Protein AF-A0A8X6M3S6-F1 (afdb_monomer_lite)

pLDDT: mean 71.24, std 12.77, range [39.16, 89.94]

Sequence (155 aa):
MSGPSLSTIFRAAITSISRGKHKNRKPTLIHDSEILQKLLSQRDQLLKSHNLNDNTDARIELNELNAEIKWEYRTIKSNNWQDLCRSWDYKTPNTRLWKLAKNLDKIQPQQEHTNSIVDANGSPTVNDQETAKALGHYYAEESKLVFNREDKKIG

Radius of gyration: 26.97 Å; chains: 1; bounding box: 47×50×92 Å

Organism: Trichonephila clavata (NCBI:txid2740835)

Foldseek 3Di:
DDDDDPVRVVVVVLVPPDAQPDPPDDQDDLVPDPVLVVLVVVLVVLVVPDLPPPDPVSVVVNVVSVVVNQVSLVVSLVVSVVSLVSRDDPPDDPVVVVVSVVVSVVSGSPPPDDPQLAAPSRHRDPDPVRSVVSVVVCCVPVVPPPPPDDDPPPD

Structure (mmCIF, N/CA/C/O backbone):
data_AF-A0A8X6M3S6-F1
#
_entry.id   AF-A0A8X6M3S6-F1
#
loop_
_atom_site.group_PDB
_atom_site.id
_atom_site.type_symbol
_atom_site.label_atom_id
_atom_site.label_alt_id
_atom_site.label_comp_id
_atom_site.label_asym_id
_atom_site.label_entity_id
_atom_site.label_seq_id
_atom_site.pdbx_PDB_ins_code
_atom_site.Cartn_x
_atom_site.Cartn_y
_atom_site.Cartn_z
_atom_site.occupancy
_atom_site.B_iso_or_equiv
_atom_site.auth_seq_id
_atom_site.auth_comp_id
_atom_site.auth_asym_id
_atom_site.auth_atom_id
_atom_site.pdbx_PDB_model_num
ATOM 1 N N . MET A 1 1 ? -23.539 -8.069 57.001 1.00 48.31 1 MET A N 1
ATOM 2 C CA . MET A 1 1 ? -22.966 -7.190 55.959 1.00 48.31 1 MET A CA 1
ATOM 3 C C . MET A 1 1 ? -23.088 -7.924 54.633 1.00 48.31 1 MET A C 1
ATOM 5 O O . MET A 1 1 ? -22.402 -8.922 54.459 1.00 48.31 1 MET A O 1
ATOM 9 N N . SER A 1 2 ? -24.014 -7.532 53.752 1.00 59.94 2 SER A N 1
ATOM 10 C CA . SER A 1 2 ? -24.102 -8.145 52.417 1.00 59.94 2 SER A CA 1
ATOM 11 C C . SER A 1 2 ? -22.940 -7.649 51.567 1.00 59.94 2 SER A C 1
ATOM 13 O O . SER A 1 2 ? -22.748 -6.441 51.438 1.00 59.94 2 SER A O 1
ATOM 15 N N . GLY A 1 3 ? -22.148 -8.580 51.035 1.00 67.50 3 GLY A N 1
ATOM 16 C CA . GLY A 1 3 ? -21.039 -8.268 50.138 1.00 67.50 3 GLY A CA 1
ATOM 17 C C . GLY A 1 3 ? -21.502 -7.556 48.858 1.00 67.50 3 GLY A C 1
ATOM 18 O O . GLY A 1 3 ? -22.696 -7.555 48.539 1.00 67.50 3 GLY A O 1
ATOM 19 N N . PRO A 1 4 ? -20.574 -6.928 48.116 1.00 73.12 4 PRO A N 1
ATOM 20 C CA . PRO A 1 4 ? -20.904 -6.236 46.878 1.00 73.12 4 PRO A CA 1
ATOM 21 C C . PRO A 1 4 ? -21.554 -7.197 45.876 1.00 73.12 4 PRO A C 1
ATOM 23 O O . PRO A 1 4 ? -21.105 -8.328 45.696 1.00 73.12 4 PRO A O 1
ATOM 26 N N . SER A 1 5 ? -22.620 -6.736 45.214 1.00 82.06 5 SER A N 1
ATOM 27 C CA . SER A 1 5 ? -23.326 -7.540 44.213 1.00 82.06 5 SER A CA 1
ATOM 28 C C . SER A 1 5 ? -22.398 -7.906 43.052 1.00 82.06 5 SER A C 1
ATOM 30 O O . SER A 1 5 ? -21.501 -7.138 42.690 1.00 82.06 5 SER A O 1
ATOM 32 N N . LEU A 1 6 ? -22.670 -9.036 42.398 1.00 76.88 6 LEU A N 1
ATOM 33 C CA . LEU A 1 6 ? -21.913 -9.495 41.230 1.00 76.88 6 LEU A CA 1
ATOM 34 C C . LEU A 1 6 ? -21.864 -8.427 40.119 1.00 76.88 6 LEU A C 1
ATOM 36 O O . LEU A 1 6 ? -20.836 -8.252 39.471 1.00 76.88 6 LEU A O 1
ATOM 40 N N . SER A 1 7 ? -22.934 -7.633 39.970 1.00 82.12 7 SER A N 1
ATOM 41 C CA . SER A 1 7 ? -22.989 -6.507 39.025 1.00 82.12 7 SER A CA 1
ATOM 42 C C . SER A 1 7 ? -22.009 -5.380 39.376 1.00 82.12 7 SER A C 1
ATOM 44 O O . SER A 1 7 ? -21.426 -4.760 38.487 1.00 82.12 7 SER A O 1
ATOM 46 N N . THR A 1 8 ? -21.797 -5.135 40.671 1.00 86.19 8 THR A N 1
ATOM 47 C CA . THR A 1 8 ? -20.894 -4.106 41.193 1.00 86.19 8 THR A CA 1
ATOM 48 C C . THR A 1 8 ? -19.446 -4.501 40.934 1.00 86.19 8 THR A C 1
ATOM 50 O O . THR A 1 8 ? -18.666 -3.683 40.452 1.00 86.19 8 THR A O 1
ATOM 53 N N . ILE A 1 9 ? -19.116 -5.774 41.175 1.00 83.69 9 ILE A N 1
ATOM 54 C CA . ILE A 1 9 ? -17.796 -6.353 40.895 1.00 83.69 9 ILE A CA 1
ATOM 55 C C . ILE A 1 9 ? -17.499 -6.280 39.393 1.00 83.69 9 ILE A C 1
ATOM 57 O O . ILE A 1 9 ? -16.444 -5.792 38.994 1.00 83.69 9 ILE A O 1
ATOM 61 N N . PHE A 1 10 ? -18.461 -6.675 38.553 1.00 79.81 10 PHE A N 1
ATOM 62 C CA . PHE A 1 10 ? -18.313 -6.623 37.097 1.00 79.81 10 PHE A CA 1
ATOM 63 C C . PHE A 1 10 ? -18.069 -5.197 36.595 1.00 79.81 10 PHE A C 1
ATOM 65 O O . PHE A 1 10 ? -17.197 -4.955 35.761 1.00 79.81 10 PHE A O 1
ATOM 72 N N . ARG A 1 11 ? -18.822 -4.227 37.124 1.00 80.12 11 ARG A N 1
ATOM 73 C CA . ARG A 1 11 ? -18.711 -2.818 36.737 1.00 80.12 11 ARG A CA 1
ATOM 74 C C . ARG A 1 11 ? -17.379 -2.213 37.195 1.00 80.12 11 ARG A C 1
ATOM 76 O O . ARG A 1 11 ? -16.769 -1.490 36.413 1.00 80.12 11 ARG A O 1
ATOM 83 N N . ALA A 1 12 ? -16.908 -2.562 38.394 1.00 80.19 12 ALA A N 1
ATOM 84 C CA . ALA A 1 12 ? -15.605 -2.151 38.914 1.00 80.19 12 ALA A CA 1
ATOM 85 C C . ALA A 1 12 ? -14.445 -2.706 38.066 1.00 80.19 12 ALA A C 1
ATOM 87 O O . ALA A 1 12 ? -13.561 -1.947 37.665 1.00 80.19 12 ALA A O 1
ATOM 88 N N . ALA A 1 13 ? -14.504 -3.992 37.704 1.00 77.56 13 ALA A N 1
ATOM 89 C CA . ALA A 1 13 ? -13.520 -4.635 36.832 1.00 77.56 13 ALA A CA 1
ATOM 90 C C . ALA A 1 13 ? -13.469 -3.983 35.435 1.00 77.56 13 ALA A C 1
ATOM 92 O O . ALA A 1 13 ? -12.402 -3.674 34.911 1.00 77.56 13 ALA A O 1
ATOM 93 N N . ILE A 1 14 ? -14.633 -3.681 34.857 1.00 71.94 14 ILE A N 1
ATOM 94 C CA . ILE A 1 14 ? -14.784 -2.959 33.581 1.00 71.94 14 ILE A CA 1
ATOM 95 C C . ILE A 1 14 ? -14.167 -1.554 33.637 1.00 71.94 14 ILE A C 1
ATOM 97 O O . ILE A 1 14 ? -13.619 -1.085 32.637 1.00 71.94 14 ILE A O 1
ATOM 101 N N . THR A 1 15 ? -14.264 -0.868 34.780 1.00 74.19 15 THR A N 1
ATOM 102 C CA . THR A 1 15 ? -13.679 0.468 34.973 1.00 74.19 15 THR A CA 1
ATOM 103 C C . THR A 1 15 ? -12.182 0.455 35.262 1.00 74.19 15 THR A C 1
ATOM 105 O O . THR A 1 15 ? -11.527 1.448 34.955 1.00 74.19 15 THR A O 1
ATOM 108 N N . SER A 1 16 ? -11.636 -0.634 35.814 1.00 76.06 16 SER A N 1
ATOM 109 C CA . SER A 1 16 ? -10.195 -0.776 36.062 1.00 76.06 16 SER A CA 1
ATOM 110 C C . SER A 1 16 ? -9.387 -1.116 34.809 1.00 76.06 16 SER A C 1
ATOM 112 O O . SER A 1 16 ? -8.169 -0.958 34.814 1.00 76.06 16 SER A O 1
ATOM 114 N N . ILE A 1 17 ? -10.039 -1.563 33.729 1.00 70.12 17 ILE A N 1
ATOM 115 C CA . ILE A 1 17 ? -9.377 -1.770 32.436 1.00 70.12 17 ILE A CA 1
ATOM 116 C C . ILE A 1 17 ? -8.943 -0.403 31.896 1.00 70.12 17 ILE A C 1
ATOM 118 O O . ILE A 1 17 ? -9.771 0.490 31.678 1.00 70.12 17 ILE A O 1
ATOM 122 N N . SER A 1 18 ? -7.634 -0.234 31.692 1.00 60.56 18 SER A N 1
ATOM 123 C CA . SER A 1 18 ? -7.072 0.983 31.115 1.00 60.56 18 SER A CA 1
ATOM 124 C C . SER A 1 18 ? -7.689 1.230 29.738 1.00 60.56 18 SER A C 1
ATOM 126 O O . SER A 1 18 ? -7.794 0.344 28.892 1.00 60.56 18 SER A O 1
ATOM 128 N N . ARG A 1 19 ? -8.171 2.454 29.520 1.00 60.19 19 ARG A N 1
ATOM 129 C CA . ARG A 1 19 ? -8.828 2.811 28.262 1.00 60.19 19 ARG A CA 1
ATOM 130 C C . ARG A 1 19 ? -7.782 2.893 27.158 1.00 60.19 19 ARG A C 1
ATOM 132 O O . ARG A 1 19 ? -6.785 3.602 27.315 1.00 60.19 19 ARG A O 1
ATOM 139 N N . GLY A 1 20 ? -8.061 2.260 26.020 1.00 57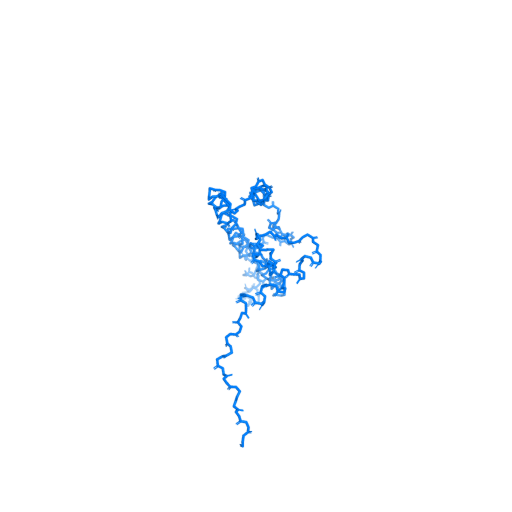.34 20 GLY A N 1
ATOM 140 C CA . GLY A 1 20 ? -7.318 2.511 24.792 1.00 57.34 20 GLY A CA 1
ATOM 141 C C . GLY A 1 20 ? -7.362 4.007 24.476 1.00 57.34 20 GLY A C 1
ATOM 142 O O . GLY A 1 20 ? -8.433 4.604 24.319 1.00 57.34 20 GLY A O 1
ATOM 143 N N . LYS A 1 21 ? -6.197 4.657 24.421 1.00 56.50 21 LYS A N 1
ATOM 144 C CA . LYS A 1 21 ? -6.098 6.013 23.877 1.00 56.50 21 LYS A CA 1
ATOM 145 C C . LYS A 1 21 ? -6.433 5.877 22.400 1.00 56.50 21 LYS A C 1
ATOM 147 O O . LYS A 1 21 ? -5.633 5.275 21.714 1.00 56.50 21 LYS A O 1
ATOM 152 N N . HIS A 1 22 ? -7.604 6.333 21.948 1.00 51.97 22 HIS A N 1
ATOM 153 C CA . HIS A 1 22 ? -7.872 6.865 20.599 1.00 51.97 22 HIS A CA 1
ATOM 154 C C . HIS A 1 22 ? -9.362 6.775 20.232 1.00 51.97 22 HIS A C 1
ATOM 156 O O . HIS A 1 22 ? -9.796 5.893 19.497 1.00 51.97 22 HIS A O 1
ATOM 162 N N . LYS A 1 23 ? -10.165 7.771 20.627 1.00 50.88 23 LYS A N 1
ATOM 163 C CA . LYS A 1 23 ? -11.481 7.944 19.983 1.00 50.88 23 LYS A CA 1
ATOM 164 C C . LYS A 1 23 ? -11.348 8.344 18.498 1.00 50.88 23 LYS A C 1
ATOM 166 O O . LYS A 1 23 ? -12.213 7.973 17.705 1.00 50.88 23 LYS A O 1
ATOM 171 N N . ASN A 1 24 ? -10.225 8.967 18.107 1.00 52.12 24 ASN A N 1
ATOM 172 C CA . ASN A 1 24 ? -10.061 9.649 16.815 1.00 52.12 24 ASN A CA 1
ATOM 173 C C . ASN A 1 24 ? -8.752 9.335 16.047 1.00 52.12 24 ASN A C 1
ATOM 175 O O . ASN A 1 24 ? -8.328 10.172 15.254 1.00 52.12 24 ASN A O 1
ATOM 179 N N . ARG A 1 25 ? -8.066 8.191 16.250 1.00 51.47 25 ARG A N 1
ATOM 180 C CA . ARG A 1 25 ? -6.882 7.903 15.403 1.00 51.47 25 ARG A CA 1
ATOM 181 C C . ARG A 1 25 ? -7.338 7.620 13.979 1.00 51.47 25 ARG A C 1
ATOM 183 O O . ARG A 1 25 ? -8.111 6.688 13.753 1.00 51.47 25 ARG A O 1
ATOM 190 N N . LYS A 1 26 ? -6.833 8.407 13.037 1.00 56.44 26 LYS A N 1
ATOM 191 C CA . LYS A 1 26 ? -6.792 8.017 11.633 1.00 56.44 26 LYS A CA 1
ATOM 192 C C . LYS A 1 26 ? -5.570 7.104 11.476 1.00 56.44 26 LYS A C 1
ATOM 194 O O . LYS A 1 26 ? -4.507 7.484 11.967 1.00 56.44 26 LYS A O 1
ATOM 199 N N . PRO A 1 27 ? -5.710 5.900 10.899 1.00 55.66 27 PRO A N 1
ATOM 200 C CA . PRO A 1 27 ? -4.553 5.109 10.499 1.00 55.66 27 PRO A CA 1
ATOM 201 C C . PRO A 1 27 ? -3.645 5.984 9.638 1.00 55.66 27 PRO A C 1
ATOM 203 O O . PRO A 1 27 ? -4.163 6.732 8.806 1.00 55.66 27 PRO A O 1
ATOM 206 N N . THR A 1 28 ? -2.332 5.912 9.844 1.00 53.72 28 THR A N 1
ATOM 207 C CA . THR A 1 28 ? -1.376 6.558 8.944 1.00 53.72 28 THR A CA 1
ATOM 208 C C . THR A 1 28 ? -1.635 6.007 7.546 1.00 53.72 28 THR A C 1
ATOM 210 O O . THR A 1 28 ? -1.607 4.785 7.352 1.00 53.72 28 THR A O 1
ATOM 213 N N . LEU A 1 29 ? -1.986 6.875 6.596 1.00 58.03 29 LEU A N 1
ATOM 214 C CA . LEU A 1 29 ? -2.148 6.444 5.216 1.00 58.03 29 LEU A CA 1
ATOM 215 C C . LEU A 1 29 ? -0.753 6.084 4.708 1.00 58.03 29 LEU A C 1
ATOM 217 O O . LEU A 1 29 ? 0.221 6.771 4.990 1.00 58.03 29 LEU A O 1
ATOM 221 N N . ILE A 1 30 ? -0.647 4.968 3.993 1.00 57.66 30 ILE A N 1
ATOM 222 C CA . ILE A 1 30 ? 0.633 4.417 3.515 1.00 57.66 30 ILE A CA 1
ATOM 223 C C . ILE A 1 30 ? 1.408 5.454 2.695 1.00 57.66 30 ILE A C 1
ATOM 225 O O . ILE A 1 30 ? 2.632 5.514 2.734 1.00 57.66 30 ILE A O 1
ATOM 229 N N . HIS A 1 31 ? 0.656 6.291 1.979 1.00 58.53 31 HIS A N 1
ATOM 230 C CA . HIS A 1 31 ? 1.157 7.365 1.138 1.00 58.53 31 HIS A CA 1
ATOM 231 C C . HIS A 1 31 ? 1.779 8.524 1.921 1.00 58.53 31 HIS A C 1
ATOM 233 O O . HIS A 1 31 ? 2.387 9.371 1.286 1.00 58.53 31 HIS A O 1
ATOM 239 N N . ASP A 1 32 ? 1.678 8.556 3.251 1.00 66.50 32 ASP A N 1
ATOM 240 C CA . ASP A 1 32 ? 2.262 9.612 4.084 1.00 66.50 32 ASP A CA 1
ATOM 241 C C . ASP A 1 32 ? 3.679 9.251 4.580 1.00 66.50 32 ASP A C 1
ATOM 243 O O . ASP A 1 32 ? 4.324 10.069 5.234 1.00 66.50 32 ASP A O 1
ATOM 247 N N . SER A 1 33 ? 4.180 8.032 4.308 1.00 78.94 33 SER A N 1
ATOM 248 C CA . SER A 1 33 ? 5.556 7.652 4.670 1.00 78.94 33 SER A CA 1
ATOM 249 C C . SER A 1 33 ? 6.561 8.347 3.751 1.00 78.94 33 SER A C 1
ATOM 251 O O . SER A 1 33 ? 6.639 8.048 2.559 1.00 78.94 33 SER A O 1
ATOM 253 N N . GLU A 1 34 ? 7.360 9.248 4.323 1.00 85.12 34 GLU A N 1
ATOM 254 C CA . GLU A 1 34 ? 8.410 9.994 3.619 1.00 85.12 34 GLU A CA 1
ATOM 255 C C . GLU A 1 34 ? 9.453 9.060 2.984 1.00 85.12 34 GLU A C 1
ATOM 257 O O . GLU A 1 34 ? 9.851 9.253 1.835 1.00 85.12 34 GLU A O 1
ATOM 262 N N . ILE A 1 35 ? 9.833 7.993 3.697 1.00 87.12 35 ILE A N 1
ATOM 263 C CA . ILE A 1 35 ? 10.777 6.977 3.209 1.00 87.12 35 ILE A CA 1
ATOM 264 C C . ILE A 1 35 ? 10.207 6.296 1.963 1.00 87.12 35 ILE A C 1
ATOM 266 O O . ILE A 1 35 ? 10.870 6.217 0.930 1.00 87.12 35 ILE A O 1
ATOM 270 N N . LEU A 1 36 ? 8.948 5.860 2.032 1.00 85.50 36 LEU A N 1
ATOM 271 C CA . LEU A 1 36 ? 8.304 5.175 0.920 1.00 85.50 36 LEU A CA 1
ATOM 272 C C . LEU A 1 36 ? 8.120 6.095 -0.294 1.00 85.50 36 LEU A C 1
ATOM 274 O O . LEU A 1 36 ? 8.351 5.668 -1.423 1.00 85.50 36 LEU A O 1
ATOM 278 N N . GLN A 1 37 ? 7.730 7.355 -0.080 1.00 85.19 37 GLN A N 1
ATOM 279 C CA . GLN A 1 37 ? 7.611 8.338 -1.160 1.00 85.19 37 GLN A CA 1
ATOM 280 C C . GLN A 1 37 ? 8.950 8.586 -1.859 1.00 85.19 37 GLN A C 1
ATOM 282 O O . GLN A 1 37 ? 8.994 8.687 -3.088 1.00 85.19 37 GLN A O 1
ATOM 287 N N . LYS A 1 38 ? 10.043 8.653 -1.092 1.00 89.94 38 LYS A N 1
ATOM 288 C CA . LYS A 1 38 ? 11.390 8.806 -1.640 1.00 89.94 38 LYS A CA 1
ATOM 289 C C . LYS A 1 38 ? 11.770 7.613 -2.517 1.00 89.94 38 LYS A C 1
ATOM 291 O O . LYS A 1 38 ? 12.173 7.826 -3.657 1.00 89.94 38 LYS A O 1
ATOM 296 N N . LEU A 1 39 ? 11.565 6.387 -2.032 1.00 88.94 39 LEU A N 1
ATOM 297 C CA . LEU A 1 39 ? 11.854 5.163 -2.790 1.00 88.94 39 LEU A CA 1
ATOM 298 C C . LEU A 1 39 ? 11.026 5.073 -4.081 1.00 88.94 39 LEU A C 1
ATOM 300 O O . LEU A 1 39 ? 11.556 4.754 -5.144 1.00 88.94 39 LEU A O 1
ATOM 304 N N . LEU A 1 40 ? 9.735 5.414 -4.015 1.00 86.69 40 LEU A N 1
ATOM 305 C CA . LEU A 1 40 ? 8.865 5.463 -5.195 1.00 86.69 40 LEU A CA 1
ATOM 306 C C . LEU A 1 40 ? 9.348 6.507 -6.211 1.00 86.69 40 LEU A C 1
ATOM 308 O O . LEU A 1 40 ? 9.394 6.223 -7.405 1.00 86.69 40 LEU A O 1
ATOM 312 N N . SER A 1 41 ? 9.768 7.683 -5.740 1.00 87.12 41 SER A N 1
ATOM 313 C CA . SER A 1 41 ? 10.300 8.742 -6.605 1.00 87.12 41 SER A CA 1
ATOM 314 C C . SER A 1 41 ? 11.608 8.328 -7.281 1.00 87.12 41 SER A C 1
ATOM 316 O O . SER A 1 41 ? 11.793 8.605 -8.463 1.00 87.12 41 SER A O 1
ATOM 318 N N . GLN A 1 42 ? 12.499 7.642 -6.557 1.00 87.88 42 GLN A N 1
ATOM 319 C CA . GLN A 1 42 ? 13.752 7.111 -7.105 1.00 87.88 42 GLN A CA 1
ATOM 320 C C . GLN A 1 42 ? 13.487 6.063 -8.186 1.00 87.88 42 GLN A C 1
ATOM 322 O O . GLN A 1 42 ? 14.042 6.155 -9.278 1.00 87.88 42 GLN A O 1
ATOM 327 N N . ARG A 1 43 ? 12.574 5.120 -7.925 1.00 86.44 43 ARG A N 1
ATOM 328 C CA . ARG A 1 43 ? 12.147 4.126 -8.916 1.00 86.44 43 ARG A CA 1
ATOM 329 C C . ARG A 1 43 ? 11.594 4.799 -10.174 1.00 86.44 43 ARG A C 1
ATOM 331 O O . ARG A 1 43 ? 11.995 4.454 -11.279 1.00 86.44 43 ARG A O 1
ATOM 338 N N . ASP A 1 44 ? 10.702 5.775 -10.020 1.00 83.56 44 ASP A N 1
ATOM 339 C CA . ASP A 1 44 ? 10.082 6.465 -11.154 1.00 83.56 44 ASP A CA 1
ATOM 340 C C . ASP A 1 44 ? 11.094 7.304 -11.958 1.00 83.56 44 ASP A C 1
ATOM 342 O O . ASP A 1 44 ? 10.948 7.448 -13.172 1.00 83.56 44 ASP A O 1
ATOM 346 N N . GLN A 1 45 ? 12.124 7.856 -11.309 1.00 84.69 45 GLN A N 1
ATOM 347 C CA . GLN A 1 45 ? 13.237 8.529 -11.987 1.00 84.69 45 GLN A CA 1
ATOM 348 C C . GLN A 1 45 ? 14.086 7.539 -12.784 1.00 84.69 45 GLN A C 1
ATOM 350 O O . GLN A 1 45 ? 14.359 7.795 -13.955 1.00 84.69 45 GLN A O 1
ATOM 355 N N . LEU A 1 46 ? 14.434 6.401 -12.182 1.00 82.06 46 LEU A N 1
ATOM 356 C CA . LEU A 1 46 ? 15.252 5.361 -12.804 1.00 82.06 46 LEU A CA 1
ATOM 357 C C . LEU A 1 46 ? 14.567 4.751 -14.036 1.00 82.06 46 LEU A C 1
ATOM 359 O O . LEU A 1 46 ? 15.201 4.553 -15.071 1.00 82.06 46 LEU A O 1
ATOM 363 N N . LEU A 1 47 ? 13.249 4.538 -13.960 1.00 78.94 47 LEU A N 1
ATOM 364 C CA . LEU A 1 47 ? 12.431 4.098 -15.096 1.00 78.94 47 LEU A CA 1
ATOM 365 C C . LEU A 1 47 ? 12.397 5.120 -16.243 1.00 78.94 47 LEU A C 1
ATOM 367 O O . LEU A 1 47 ? 12.261 4.734 -17.399 1.00 78.94 47 LEU A O 1
ATOM 371 N N . LYS A 1 48 ? 12.496 6.421 -15.942 1.00 78.94 48 LYS A N 1
ATOM 372 C CA . LYS A 1 48 ? 12.499 7.489 -16.956 1.00 78.94 48 LYS A CA 1
ATOM 373 C C . LYS A 1 48 ? 13.873 7.717 -17.578 1.00 78.94 48 LYS A C 1
ATOM 375 O O . LYS A 1 48 ? 13.940 8.156 -18.723 1.00 78.94 48 LYS A O 1
ATOM 380 N N . SER A 1 49 ? 14.953 7.498 -16.828 1.00 75.69 49 SER A N 1
ATOM 381 C CA . SER A 1 49 ? 16.315 7.808 -17.272 1.00 75.69 49 SER A CA 1
ATOM 382 C C . SER A 1 49 ? 16.974 6.689 -18.076 1.00 75.69 49 SER A C 1
ATOM 384 O O . SER A 1 49 ? 17.887 6.976 -18.850 1.00 75.69 49 SER A O 1
ATOM 386 N N . HIS A 1 50 ? 16.541 5.433 -17.925 1.00 66.62 50 HIS A N 1
ATOM 387 C CA . HIS A 1 50 ? 17.205 4.287 -18.548 1.00 66.62 50 HIS A CA 1
ATOM 388 C C . HIS A 1 50 ? 16.310 3.515 -19.521 1.00 66.62 50 HIS A C 1
ATOM 390 O O . HIS A 1 50 ? 15.209 3.096 -19.179 1.00 66.62 50 HIS A O 1
ATOM 396 N N . ASN A 1 51 ? 16.855 3.208 -20.705 1.00 63.69 51 ASN A N 1
ATOM 397 C CA . ASN A 1 51 ? 16.385 2.082 -21.511 1.00 63.69 51 ASN A CA 1
ATOM 398 C C . ASN A 1 51 ? 16.856 0.785 -20.837 1.00 63.69 51 ASN A C 1
ATOM 400 O O . ASN A 1 51 ? 18.002 0.367 -20.998 1.00 63.69 51 ASN A O 1
ATOM 404 N N . LEU A 1 52 ? 15.977 0.165 -20.048 1.00 59.62 52 LEU A N 1
ATOM 405 C CA . LEU A 1 52 ? 16.276 -1.019 -19.227 1.00 59.62 52 LEU A CA 1
ATOM 406 C C . LEU A 1 52 ? 16.743 -2.244 -20.032 1.00 59.62 52 LEU A C 1
ATOM 408 O O . LEU A 1 52 ? 17.323 -3.160 -19.452 1.00 59.62 52 LEU A O 1
ATOM 412 N N . ASN A 1 53 ? 16.506 -2.268 -21.346 1.00 57.47 53 ASN A N 1
ATOM 413 C CA . ASN A 1 53 ? 16.815 -3.416 -22.200 1.00 57.47 53 ASN A CA 1
ATOM 414 C C . ASN A 1 53 ? 18.323 -3.649 -22.383 1.00 57.47 53 ASN A C 1
ATOM 416 O O . ASN A 1 53 ? 18.732 -4.802 -22.492 1.00 57.47 53 ASN A O 1
ATOM 420 N N . ASP A 1 54 ? 19.144 -2.596 -22.299 1.00 61.62 54 ASP A N 1
ATOM 421 C CA . ASP A 1 54 ? 20.583 -2.685 -22.591 1.00 61.62 54 ASP A CA 1
ATOM 422 C C . ASP A 1 54 ? 21.484 -2.517 -21.355 1.00 61.62 54 ASP A C 1
ATOM 424 O O . ASP A 1 54 ? 22.695 -2.714 -21.444 1.00 61.62 54 ASP A O 1
ATOM 428 N N . ASN A 1 55 ? 20.923 -2.162 -20.192 1.00 73.19 55 ASN A N 1
ATOM 429 C CA . ASN A 1 55 ? 21.706 -1.834 -18.998 1.00 73.19 55 ASN A CA 1
ATOM 430 C C . ASN A 1 55 ? 21.399 -2.765 -17.813 1.00 73.19 55 ASN A C 1
ATOM 432 O O . ASN A 1 55 ? 20.435 -2.569 -17.068 1.00 73.19 55 ASN A O 1
ATOM 436 N N . THR A 1 56 ? 22.256 -3.771 -17.626 1.00 77.06 56 THR A N 1
ATOM 437 C CA . THR A 1 56 ? 22.183 -4.742 -16.522 1.00 77.06 56 THR A CA 1
ATOM 438 C C . THR A 1 56 ? 22.247 -4.076 -15.147 1.00 77.06 56 THR A C 1
ATOM 440 O O . THR A 1 56 ? 21.517 -4.493 -14.249 1.00 77.06 56 THR A O 1
ATOM 443 N N . ASP A 1 57 ? 23.041 -3.017 -14.986 1.00 81.25 57 ASP A N 1
ATOM 444 C CA . ASP A 1 57 ? 23.209 -2.339 -13.696 1.00 81.25 57 ASP A CA 1
ATOM 445 C C . ASP A 1 57 ? 21.927 -1.605 -13.290 1.00 81.25 57 ASP A C 1
ATOM 447 O O . ASP A 1 57 ? 21.462 -1.741 -12.160 1.00 81.25 57 ASP A O 1
ATOM 451 N N . ALA A 1 58 ? 21.266 -0.942 -14.247 1.00 74.25 58 ALA A N 1
ATOM 452 C CA . ALA A 1 58 ? 19.969 -0.303 -14.011 1.00 74.25 58 ALA A CA 1
ATOM 453 C C . ALA A 1 58 ? 18.882 -1.324 -13.625 1.00 74.25 58 ALA A C 1
ATOM 455 O O . ALA A 1 58 ? 17.997 -1.029 -12.824 1.00 74.25 58 ALA A O 1
ATOM 456 N N . ARG A 1 59 ? 18.948 -2.552 -14.158 1.00 72.56 59 ARG A N 1
ATOM 457 C CA . ARG A 1 59 ? 18.027 -3.639 -13.779 1.00 72.56 59 ARG A CA 1
ATOM 458 C C . ARG A 1 59 ? 18.287 -4.146 -12.361 1.00 72.56 59 ARG A C 1
ATOM 460 O O . ARG A 1 59 ? 17.330 -4.481 -11.664 1.00 72.56 59 ARG A O 1
ATOM 467 N N . ILE A 1 60 ? 19.551 -4.226 -11.946 1.00 80.25 60 ILE A N 1
ATOM 468 C CA . ILE A 1 60 ? 19.926 -4.603 -10.576 1.00 80.25 60 ILE A CA 1
ATOM 469 C C . ILE A 1 60 ? 19.412 -3.542 -9.600 1.00 80.25 60 ILE A C 1
ATOM 471 O O . ILE A 1 60 ? 18.672 -3.886 -8.681 1.00 80.25 60 ILE A O 1
ATOM 475 N N . GLU A 1 61 ? 19.691 -2.266 -9.863 1.00 83.00 61 GLU A N 1
ATOM 476 C CA . GLU A 1 61 ? 19.246 -1.149 -9.024 1.00 83.00 61 GLU A CA 1
ATOM 477 C C . GLU A 1 61 ? 17.710 -1.070 -8.935 1.00 83.00 61 GLU A C 1
ATOM 479 O O . GLU A 1 61 ? 17.144 -0.899 -7.854 1.00 83.00 61 GLU A O 1
ATOM 484 N N . LEU A 1 62 ? 17.001 -1.297 -10.048 1.00 83.31 62 LEU A N 1
ATOM 485 C CA . LEU A 1 62 ? 15.538 -1.365 -10.050 1.00 83.31 62 LEU A CA 1
ATOM 486 C C . LEU A 1 62 ? 15.007 -2.514 -9.177 1.00 83.31 62 LEU A C 1
ATOM 488 O O . LEU A 1 62 ? 14.024 -2.344 -8.452 1.00 83.31 62 LEU A O 1
ATOM 492 N N . ASN A 1 63 ? 15.638 -3.689 -9.241 1.00 81.94 63 ASN A N 1
ATOM 493 C CA . ASN A 1 63 ? 15.250 -4.840 -8.427 1.00 81.94 63 ASN A CA 1
ATOM 494 C C . ASN A 1 63 ? 15.492 -4.592 -6.935 1.00 81.94 63 ASN A C 1
ATOM 496 O O . ASN A 1 63 ? 14.647 -4.963 -6.117 1.00 81.94 63 ASN A O 1
ATOM 500 N N . GLU A 1 64 ? 16.605 -3.950 -6.586 1.00 87.94 64 GLU A N 1
ATOM 501 C CA . GLU A 1 64 ? 16.920 -3.549 -5.214 1.00 87.94 64 GLU A CA 1
ATOM 502 C C . GLU A 1 64 ? 15.889 -2.549 -4.681 1.00 87.94 64 GLU A C 1
ATOM 504 O O . GLU A 1 64 ? 15.278 -2.803 -3.640 1.00 87.94 64 GLU A O 1
ATOM 509 N N . LEU A 1 65 ? 15.588 -1.490 -5.442 1.00 85.75 65 LEU A N 1
ATOM 510 C CA . LEU A 1 65 ? 14.549 -0.516 -5.091 1.00 85.75 65 LEU A CA 1
ATOM 511 C C . LEU A 1 65 ? 13.177 -1.179 -4.920 1.00 85.75 65 LEU A C 1
ATOM 513 O O . LEU A 1 65 ? 12.459 -0.903 -3.958 1.00 85.75 65 LEU A O 1
ATOM 517 N N . ASN A 1 66 ? 12.800 -2.095 -5.814 1.00 84.75 66 ASN A N 1
ATOM 518 C CA . ASN A 1 66 ? 11.536 -2.824 -5.701 1.00 84.75 66 ASN A CA 1
ATOM 519 C C . ASN A 1 66 ? 11.496 -3.729 -4.462 1.00 84.75 66 ASN A C 1
ATOM 521 O O . ASN A 1 66 ? 10.447 -3.846 -3.817 1.00 84.75 66 ASN A O 1
ATOM 525 N N . ALA A 1 67 ? 12.612 -4.369 -4.111 1.00 84.94 67 ALA A 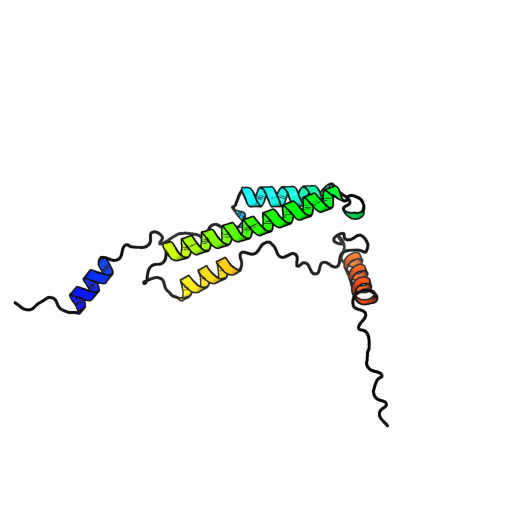N 1
ATOM 526 C CA . ALA A 1 67 ? 12.716 -5.164 -2.895 1.00 84.94 67 ALA A CA 1
ATOM 527 C C . ALA A 1 67 ? 12.577 -4.282 -1.646 1.00 84.94 67 ALA A C 1
ATOM 529 O O . ALA A 1 67 ? 11.824 -4.636 -0.736 1.00 84.94 67 ALA A O 1
ATOM 530 N N . GLU A 1 68 ? 13.231 -3.122 -1.625 1.00 89.00 68 GLU A N 1
ATOM 531 C CA . GLU A 1 68 ? 13.172 -2.168 -0.517 1.00 89.00 68 GLU A CA 1
ATOM 532 C C . GLU A 1 68 ? 11.762 -1.587 -0.340 1.00 89.00 68 GLU A C 1
ATOM 534 O O . GLU A 1 68 ? 11.218 -1.599 0.764 1.00 89.00 68 GLU A O 1
ATOM 539 N N . ILE A 1 69 ? 11.093 -1.215 -1.437 1.00 86.75 69 ILE A N 1
ATOM 540 C CA . ILE A 1 69 ? 9.681 -0.809 -1.429 1.00 86.75 69 ILE A CA 1
ATOM 541 C C . ILE A 1 69 ? 8.809 -1.929 -0.840 1.00 86.75 69 ILE A C 1
ATOM 543 O O . ILE A 1 69 ? 8.003 -1.684 0.061 1.00 86.75 69 ILE A O 1
ATOM 547 N N . LYS A 1 70 ? 8.968 -3.178 -1.305 1.00 86.00 70 LYS A N 1
ATOM 548 C CA . LYS A 1 70 ? 8.207 -4.334 -0.790 1.00 86.00 70 LYS A CA 1
ATOM 549 C C . LYS A 1 70 ? 8.431 -4.527 0.715 1.00 86.00 70 LYS A C 1
ATOM 551 O O . LYS A 1 70 ? 7.470 -4.829 1.430 1.00 86.00 70 LYS A O 1
ATOM 556 N N . TRP A 1 71 ? 9.658 -4.347 1.199 1.00 87.94 71 TRP A N 1
ATOM 557 C CA . TRP A 1 71 ? 9.986 -4.390 2.624 1.00 87.94 71 TRP A CA 1
ATOM 558 C C . TRP A 1 71 ? 9.310 -3.272 3.410 1.00 87.94 71 TRP A C 1
ATOM 560 O O . TRP A 1 71 ? 8.648 -3.555 4.409 1.00 87.94 71 TRP A O 1
ATOM 570 N N . GLU A 1 72 ? 9.387 -2.034 2.936 1.00 88.75 72 GLU A N 1
ATOM 571 C CA . GLU A 1 72 ? 8.820 -0.881 3.633 1.00 88.75 72 GLU A CA 1
ATOM 572 C C . GLU A 1 72 ? 7.294 -0.989 3.765 1.00 88.75 72 GLU A C 1
ATOM 574 O O . GLU A 1 72 ? 6.733 -0.789 4.845 1.00 88.75 72 GLU A O 1
ATOM 579 N N . TYR A 1 73 ? 6.605 -1.449 2.715 1.00 85.88 73 TYR A N 1
ATOM 580 C CA . TYR A 1 73 ? 5.171 -1.749 2.789 1.00 85.88 73 TYR A CA 1
ATOM 581 C C . TYR A 1 73 ? 4.840 -2.806 3.855 1.00 85.88 73 TYR A C 1
ATOM 583 O O . TYR A 1 73 ? 3.849 -2.661 4.580 1.00 85.88 73 TYR A O 1
ATOM 591 N N . ARG A 1 74 ? 5.651 -3.868 3.978 1.00 86.25 74 ARG A N 1
ATOM 592 C CA . ARG A 1 74 ? 5.471 -4.899 5.019 1.00 86.25 74 ARG A CA 1
ATOM 593 C C . ARG A 1 74 ? 5.688 -4.316 6.411 1.00 86.25 74 ARG A C 1
ATOM 595 O O . ARG A 1 74 ? 4.894 -4.601 7.308 1.00 86.25 74 ARG A O 1
ATOM 602 N N . THR A 1 75 ? 6.713 -3.485 6.580 1.00 88.62 75 THR A N 1
ATOM 603 C CA . THR A 1 75 ? 7.036 -2.815 7.845 1.00 88.62 75 THR A CA 1
ATOM 604 C C . THR A 1 75 ? 5.902 -1.895 8.284 1.00 88.62 75 THR A C 1
ATOM 606 O O . THR A 1 75 ? 5.386 -2.045 9.392 1.00 88.62 75 THR A O 1
ATOM 609 N N . ILE A 1 76 ? 5.426 -1.013 7.400 1.00 85.81 76 ILE A N 1
ATOM 610 C CA . ILE A 1 76 ? 4.293 -0.116 7.671 1.00 85.81 76 ILE A CA 1
ATOM 611 C C . ILE A 1 76 ? 3.038 -0.921 8.020 1.00 85.81 76 ILE A C 1
ATOM 613 O O . ILE A 1 76 ? 2.365 -0.625 9.011 1.00 85.81 76 ILE A O 1
ATOM 617 N N . LYS A 1 77 ? 2.725 -1.969 7.245 1.00 85.44 77 LYS A N 1
ATOM 618 C CA . LYS A 1 77 ? 1.570 -2.836 7.510 1.00 85.44 77 LYS A CA 1
ATOM 619 C C . LYS A 1 77 ? 1.676 -3.500 8.886 1.00 85.44 77 LYS A C 1
ATOM 621 O O . LYS A 1 77 ? 0.702 -3.486 9.635 1.00 85.44 77 LYS A O 1
ATOM 626 N N . SER A 1 78 ? 2.844 -4.039 9.233 1.00 87.12 78 SER A N 1
ATOM 627 C CA . SER A 1 78 ? 3.110 -4.664 10.534 1.00 87.12 78 SER A CA 1
ATOM 628 C C . SER A 1 78 ? 2.951 -3.672 11.688 1.00 87.12 78 SER A C 1
ATOM 630 O O . SER A 1 78 ? 2.215 -3.943 12.637 1.00 87.12 78 SER A O 1
ATOM 632 N N . ASN A 1 79 ? 3.553 -2.486 11.576 1.00 86.38 79 ASN A N 1
ATOM 633 C CA . ASN A 1 79 ? 3.456 -1.433 12.588 1.00 86.38 79 ASN A CA 1
ATOM 634 C C . ASN A 1 79 ? 2.006 -0.986 12.793 1.00 86.38 79 ASN A C 1
ATOM 636 O O . ASN A 1 79 ? 1.536 -0.893 13.926 1.00 86.38 79 ASN A O 1
ATOM 640 N N . ASN A 1 80 ? 1.260 -0.797 11.704 1.00 84.31 80 ASN A N 1
ATOM 641 C CA . ASN A 1 80 ? -0.151 -0.435 11.771 1.00 84.31 80 ASN A CA 1
ATOM 642 C C . ASN A 1 80 ? -1.011 -1.534 12.422 1.00 84.31 80 ASN A C 1
ATOM 644 O O . ASN A 1 80 ? -1.937 -1.220 13.172 1.00 84.31 80 ASN A O 1
ATOM 648 N N . TRP A 1 81 ? -0.704 -2.814 12.179 1.00 85.56 81 TRP A N 1
ATOM 649 C CA . TRP A 1 81 ? -1.350 -3.936 12.866 1.00 85.56 81 TRP A CA 1
ATOM 650 C C . TRP A 1 81 ? -1.029 -3.966 14.361 1.00 85.56 81 TRP A C 1
ATOM 652 O O . TRP A 1 81 ? -1.941 -4.104 15.175 1.00 85.56 81 TRP A O 1
ATOM 662 N N . GLN A 1 82 ? 0.241 -3.802 14.739 1.00 85.88 82 GLN A N 1
ATOM 663 C CA . GLN A 1 82 ? 0.645 -3.748 16.147 1.00 85.88 82 GLN A CA 1
ATOM 664 C C . GLN A 1 82 ? -0.041 -2.594 16.879 1.00 85.88 82 GLN A C 1
ATOM 666 O O . GLN A 1 82 ? -0.556 -2.772 17.984 1.00 85.88 82 GLN A O 1
ATOM 671 N N . ASP A 1 83 ? -0.106 -1.429 16.245 1.00 81.75 83 ASP A N 1
ATOM 672 C CA . ASP A 1 83 ? -0.785 -0.257 16.781 1.00 81.75 83 ASP A CA 1
ATOM 673 C C . ASP A 1 83 ? -2.297 -0.466 16.912 1.00 81.75 83 ASP A C 1
ATOM 675 O O . ASP A 1 83 ? -2.891 -0.049 17.912 1.00 81.75 83 ASP A O 1
ATOM 679 N N . LEU A 1 84 ? -2.935 -1.140 15.949 1.00 79.31 84 LEU A N 1
ATOM 680 C CA . LEU A 1 84 ? -4.347 -1.513 16.042 1.00 79.31 84 LEU A CA 1
ATOM 681 C C . LEU A 1 84 ? -4.592 -2.451 17.233 1.00 79.31 84 LEU A C 1
ATOM 683 O O . LEU A 1 84 ? -5.498 -2.202 18.026 1.00 79.31 84 LEU A O 1
ATOM 687 N N . CYS A 1 85 ? -3.755 -3.478 17.405 1.00 79.38 85 CYS A N 1
ATOM 688 C CA . CYS A 1 85 ? -3.853 -4.416 18.523 1.00 79.38 85 CYS A CA 1
ATOM 689 C C . CYS A 1 85 ? -3.638 -3.728 19.880 1.00 79.38 85 CYS A C 1
ATOM 691 O O . CYS A 1 85 ? -4.381 -3.985 20.824 1.00 79.38 85 CYS A O 1
ATOM 693 N N . ARG A 1 86 ? -2.664 -2.814 19.982 1.00 76.69 86 ARG A N 1
ATOM 694 C CA . ARG A 1 86 ? -2.384 -2.045 21.211 1.00 76.69 86 ARG A CA 1
ATOM 695 C C . ARG A 1 86 ? -3.478 -1.036 21.558 1.00 76.69 86 ARG A C 1
ATOM 697 O O . ARG A 1 86 ? -3.650 -0.699 22.725 1.00 76.69 86 ARG A O 1
ATOM 704 N N . SER A 1 87 ? -4.189 -0.517 20.558 1.00 71.19 87 SER A N 1
ATOM 705 C CA . SER A 1 87 ? -5.238 0.496 20.740 1.00 71.19 87 SER A CA 1
ATOM 706 C C . SER A 1 87 ? -6.644 -0.087 20.913 1.00 71.19 87 SER A C 1
ATOM 708 O O . SER A 1 87 ? -7.603 0.673 21.075 1.00 71.19 87 SER A O 1
ATOM 710 N N . TRP A 1 88 ? -6.782 -1.415 20.905 1.00 72.00 88 TRP A N 1
ATOM 711 C CA . TRP A 1 88 ? -8.069 -2.092 21.003 1.00 72.00 88 TRP A CA 1
ATOM 712 C C . TRP A 1 88 ? -8.706 -1.931 22.395 1.00 72.00 88 TRP A C 1
ATOM 714 O O . TRP A 1 88 ? -8.123 -2.270 23.420 1.00 72.00 88 TRP A O 1
ATOM 724 N N . ASP A 1 89 ? -9.943 -1.428 22.416 1.00 72.50 89 ASP A N 1
ATOM 725 C CA . ASP A 1 89 ? -10.849 -1.439 23.572 1.00 72.50 89 ASP A CA 1
ATOM 726 C C . ASP A 1 89 ? -11.987 -2.449 23.324 1.00 72.50 89 ASP A C 1
ATOM 728 O O . ASP A 1 89 ? -12.572 -2.461 22.234 1.00 72.50 89 ASP A O 1
ATOM 732 N N . TYR A 1 90 ? -12.352 -3.248 24.334 1.00 72.12 90 TYR A N 1
ATOM 733 C CA . TYR A 1 90 ? -13.459 -4.217 24.295 1.00 72.12 90 TYR A CA 1
ATOM 734 C C . TYR A 1 90 ? -14.817 -3.585 23.949 1.00 72.12 90 TYR A C 1
ATOM 736 O O . TYR A 1 90 ? -15.729 -4.285 23.516 1.00 72.12 90 TYR A O 1
ATOM 744 N N . LYS A 1 91 ? -14.970 -2.263 24.112 1.00 72.19 91 LYS A N 1
ATOM 745 C CA . LYS A 1 91 ? -16.178 -1.528 23.695 1.00 72.19 91 LYS A CA 1
ATOM 746 C C . LYS A 1 91 ? -16.193 -1.116 22.222 1.00 72.19 91 LYS A C 1
ATOM 748 O O . LYS A 1 91 ? -17.177 -0.530 21.768 1.00 72.19 91 LYS A O 1
ATOM 753 N N . THR A 1 92 ? -15.120 -1.356 21.470 1.00 73.00 92 THR A N 1
ATOM 754 C CA . THR A 1 92 ? -15.058 -0.993 20.048 1.00 73.00 92 THR A CA 1
ATOM 755 C C . THR A 1 92 ? -16.009 -1.890 19.251 1.00 73.00 92 THR A C 1
ATOM 757 O O . THR A 1 92 ? -15.860 -3.108 19.308 1.00 73.00 92 THR A O 1
ATOM 760 N N . PRO A 1 93 ? -16.962 -1.339 18.472 1.00 80.00 93 PRO A N 1
ATOM 761 C CA . PRO A 1 93 ? -17.871 -2.161 17.683 1.00 80.00 93 PRO A CA 1
ATOM 762 C C . PRO A 1 93 ? -17.112 -3.034 16.679 1.00 80.00 93 PRO A C 1
ATOM 764 O O . PRO A 1 93 ? -16.253 -2.532 15.947 1.00 80.00 93 PRO A O 1
ATOM 767 N N . ASN A 1 94 ? -17.499 -4.307 16.565 1.00 80.00 94 ASN A N 1
ATOM 768 C CA . ASN A 1 94 ? -16.901 -5.257 15.617 1.00 80.00 94 ASN A CA 1
ATOM 769 C C . ASN A 1 94 ? -16.901 -4.735 14.172 1.00 80.00 94 ASN A C 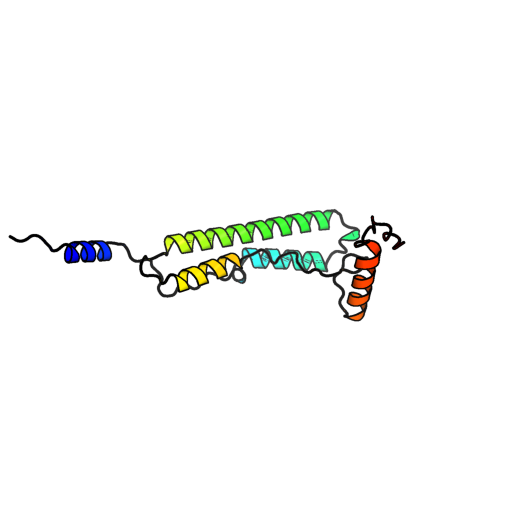1
ATOM 771 O O . ASN A 1 94 ? -15.961 -4.975 13.425 1.00 80.00 94 ASN A O 1
ATOM 775 N N . THR A 1 95 ? -17.918 -3.964 13.777 1.00 80.88 95 THR A N 1
ATOM 776 C CA . THR A 1 95 ? -18.001 -3.348 12.443 1.00 80.88 95 THR A CA 1
ATOM 777 C C . THR A 1 95 ? -16.894 -2.322 12.192 1.00 80.88 95 THR A C 1
ATOM 779 O O . THR A 1 95 ? -16.374 -2.237 11.079 1.00 80.88 95 THR A O 1
ATOM 782 N N . ARG A 1 96 ? -16.499 -1.550 13.213 1.00 79.56 96 ARG A N 1
ATOM 783 C CA . ARG A 1 96 ? -15.388 -0.591 13.127 1.00 79.56 96 ARG A CA 1
ATOM 784 C C . ARG A 1 96 ? -14.052 -1.324 13.050 1.00 79.56 96 ARG A C 1
ATOM 786 O O . ARG A 1 96 ? -13.222 -0.947 12.229 1.00 79.56 96 ARG A O 1
ATOM 793 N N . LEU A 1 97 ? -13.882 -2.386 13.839 1.00 77.31 97 LEU A N 1
ATOM 794 C CA . LEU A 1 97 ? -12.694 -3.246 13.787 1.00 77.31 97 LEU A CA 1
ATOM 795 C C . LEU A 1 97 ? -12.533 -3.891 12.409 1.00 77.31 97 LEU A C 1
ATOM 797 O O . LEU A 1 97 ? -11.474 -3.774 11.803 1.00 77.31 97 LEU A O 1
ATOM 801 N N . TRP A 1 98 ? -13.607 -4.463 11.861 1.00 82.00 98 TRP A N 1
ATOM 802 C CA . TRP A 1 98 ? -13.597 -5.045 10.519 1.00 82.00 98 TRP A CA 1
ATOM 803 C C . TRP A 1 98 ? -13.238 -4.031 9.431 1.00 82.00 98 TRP A C 1
ATOM 805 O O . TRP A 1 98 ? -12.478 -4.352 8.520 1.00 82.00 98 TRP A O 1
ATOM 815 N N . LYS A 1 99 ? -13.752 -2.796 9.515 1.00 82.31 99 LYS A N 1
ATOM 816 C CA . LYS A 1 99 ? -13.384 -1.725 8.575 1.00 82.31 99 LYS A CA 1
ATOM 817 C C . LYS A 1 99 ? -11.898 -1.375 8.664 1.00 82.31 99 LYS A C 1
ATOM 819 O O . LYS A 1 99 ? -11.259 -1.217 7.628 1.00 82.31 99 LYS A O 1
ATOM 824 N N . LEU A 1 100 ? -11.352 -1.272 9.877 1.00 79.88 100 LEU A N 1
ATOM 825 C CA . LEU A 1 100 ? -9.932 -0.983 10.091 1.00 79.88 100 LEU A CA 1
ATOM 826 C C . LEU A 1 100 ? -9.049 -2.119 9.566 1.00 79.88 100 LEU A C 1
ATOM 828 O O . LEU A 1 100 ? -8.165 -1.854 8.761 1.00 79.88 100 LEU A O 1
ATOM 832 N N . ALA A 1 101 ? -9.353 -3.368 9.922 1.00 81.44 101 ALA A N 1
ATOM 833 C CA . ALA A 1 101 ? -8.650 -4.550 9.426 1.00 81.44 101 ALA A CA 1
ATOM 834 C C . ALA A 1 101 ? -8.669 -4.632 7.889 1.00 81.44 101 ALA A C 1
ATOM 836 O O . ALA A 1 101 ? -7.621 -4.782 7.269 1.00 81.44 101 ALA A O 1
ATOM 837 N N . LYS A 1 102 ? -9.833 -4.428 7.252 1.00 81.75 102 LYS A N 1
ATOM 838 C CA . LYS A 1 102 ? -9.930 -4.391 5.782 1.00 81.75 102 LYS A CA 1
ATOM 839 C C . LYS A 1 102 ? -9.087 -3.283 5.163 1.00 81.75 102 LYS A C 1
ATOM 841 O O . LYS A 1 102 ? -8.496 -3.491 4.111 1.00 81.75 102 LYS A O 1
ATOM 846 N N . ASN A 1 103 ? -9.040 -2.105 5.780 1.00 79.19 103 ASN A N 1
ATOM 847 C CA . ASN A 1 103 ? -8.208 -1.012 5.282 1.00 79.19 103 ASN A CA 1
ATOM 848 C C . ASN A 1 103 ? -6.712 -1.323 5.428 1.00 79.19 103 ASN A C 1
ATOM 850 O O . ASN A 1 103 ? -5.949 -0.957 4.543 1.00 79.19 103 ASN A O 1
ATOM 854 N N . LEU A 1 104 ? -6.305 -2.036 6.485 1.00 80.00 104 LEU A N 1
ATOM 855 C CA . LEU A 1 104 ? -4.933 -2.528 6.634 1.00 80.00 104 LEU A CA 1
ATOM 856 C C . LEU A 1 104 ? -4.584 -3.607 5.608 1.00 80.00 104 LEU A C 1
ATOM 858 O O . LEU A 1 104 ? -3.455 -3.655 5.138 1.00 80.00 104 LEU A O 1
ATOM 862 N N . ASP A 1 105 ? -5.532 -4.455 5.218 1.00 79.31 105 ASP A N 1
ATOM 863 C CA . ASP A 1 105 ? -5.276 -5.473 4.195 1.00 79.31 105 ASP A CA 1
ATOM 864 C C . ASP A 1 105 ? -5.173 -4.926 2.776 1.00 79.31 105 ASP A C 1
ATOM 866 O O . ASP A 1 105 ? -4.470 -5.502 1.943 1.00 79.31 105 ASP A O 1
ATOM 870 N N . LYS A 1 106 ? -5.804 -3.776 2.529 1.00 76.88 106 LYS A N 1
ATOM 871 C CA . LYS A 1 106 ? -5.603 -2.995 1.305 1.00 76.88 106 LYS A CA 1
ATOM 872 C C . LYS A 1 106 ? -4.216 -2.353 1.231 1.00 76.88 106 LYS A C 1
ATOM 874 O O . LYS A 1 106 ? -3.831 -1.921 0.151 1.00 76.88 106 LYS A O 1
ATOM 879 N N . ILE A 1 107 ? -3.471 -2.287 2.342 1.00 74.50 107 ILE A N 1
ATOM 880 C CA . ILE A 1 107 ? -2.059 -1.896 2.325 1.00 74.50 107 ILE A CA 1
ATOM 881 C C . ILE A 1 107 ? -1.285 -3.018 1.655 1.00 74.50 107 ILE A C 1
ATOM 883 O O . ILE A 1 107 ? -0.995 -4.052 2.260 1.00 74.50 107 ILE A O 1
ATOM 887 N N . GLN A 1 108 ? -0.968 -2.813 0.391 1.00 67.12 108 GLN A N 1
ATOM 888 C CA . GLN A 1 108 ? -0.088 -3.676 -0.368 1.00 67.12 108 GLN A CA 1
ATOM 889 C C . GLN A 1 108 ? 0.888 -2.777 -1.111 1.00 67.12 108 GLN A C 1
ATOM 891 O O . GLN A 1 108 ? 0.479 -1.679 -1.510 1.00 67.12 108 GLN A O 1
ATOM 896 N N . PRO A 1 109 ? 2.152 -3.213 -1.294 1.00 64.06 109 PRO A N 1
ATOM 897 C CA . PRO A 1 109 ? 2.980 -2.593 -2.315 1.00 64.06 109 PRO A CA 1
ATOM 898 C C . PRO A 1 109 ? 2.129 -2.559 -3.567 1.00 64.06 109 PRO A C 1
ATOM 900 O O . PRO A 1 109 ? 1.537 -3.600 -3.862 1.00 64.06 109 PRO A O 1
ATOM 903 N N . GLN A 1 110 ? 1.964 -1.372 -4.181 1.00 58.47 110 GLN A N 1
ATOM 904 C CA . GLN A 1 110 ? 1.217 -1.225 -5.433 1.00 58.47 110 GLN A CA 1
ATOM 905 C C . GLN A 1 110 ? 1.556 -2.450 -6.259 1.00 58.47 110 GLN A C 1
ATOM 907 O O . GLN A 1 110 ? 2.726 -2.641 -6.598 1.00 58.47 110 GLN A O 1
ATOM 912 N N . GLN A 1 111 ? 0.579 -3.353 -6.386 1.00 43.50 111 GLN A N 1
ATOM 913 C CA . GLN A 1 111 ? 0.846 -4.637 -6.997 1.00 43.50 111 GLN A CA 1
ATOM 914 C C . GLN A 1 111 ? 1.433 -4.311 -8.362 1.00 43.50 111 GLN A C 1
ATOM 916 O O . GLN A 1 111 ? 0.914 -3.440 -9.064 1.00 43.50 111 GLN A O 1
ATOM 921 N N . GLU A 1 112 ? 2.510 -5.006 -8.715 1.00 44.19 112 GLU A N 1
ATOM 922 C CA . GLU A 1 112 ? 2.941 -5.222 -10.094 1.00 44.19 112 GLU A CA 1
ATOM 923 C C . GLU A 1 112 ? 1.801 -5.957 -10.828 1.00 44.19 112 GLU A C 1
ATOM 925 O O . GLU A 1 112 ? 1.905 -7.118 -11.194 1.00 44.19 112 GLU A O 1
ATOM 930 N N . HIS A 1 113 ? 0.644 -5.317 -10.937 1.00 39.16 113 HIS A N 1
ATOM 931 C CA . HIS A 1 113 ? -0.540 -5.747 -11.649 1.00 39.16 113 HIS A CA 1
ATOM 932 C C . HIS A 1 113 ? -1.098 -4.506 -12.314 1.00 39.16 113 HIS A C 1
ATOM 934 O O . HIS A 1 113 ? -2.224 -4.074 -12.078 1.00 39.16 113 HIS A O 1
ATOM 940 N N . THR A 1 114 ? -0.326 -3.961 -13.231 1.00 41.66 114 THR A N 1
ATOM 941 C CA . THR A 1 114 ? -0.976 -3.854 -14.513 1.00 41.66 114 THR A CA 1
ATOM 942 C C . THR A 1 114 ? -0.703 -5.181 -15.208 1.00 41.66 114 THR A C 1
ATOM 944 O O . THR A 1 114 ? 0.442 -5.556 -15.436 1.00 41.66 114 THR A O 1
ATOM 947 N N . ASN A 1 115 ? -1.762 -5.871 -15.626 1.00 46.66 115 ASN A N 1
ATOM 948 C CA . ASN A 1 115 ? -1.726 -6.604 -16.891 1.00 46.66 115 ASN A CA 1
ATOM 949 C C . ASN A 1 115 ? -1.486 -5.582 -18.029 1.00 46.66 115 ASN A C 1
ATOM 951 O O . ASN A 1 115 ? -2.252 -5.531 -18.989 1.00 46.66 115 ASN A O 1
ATOM 955 N N . SER A 1 116 ? -0.518 -4.667 -17.865 1.00 49.16 116 SER A N 1
ATOM 956 C CA . SER A 1 116 ? -0.101 -3.738 -18.889 1.00 49.16 116 SER A CA 1
ATOM 957 C C . SER A 1 116 ? 0.560 -4.638 -19.874 1.00 49.16 116 SER A C 1
ATOM 959 O O . SER A 1 116 ? 1.664 -5.131 -19.655 1.00 49.16 116 SER A O 1
ATOM 961 N N . ILE A 1 117 ? -0.168 -4.873 -20.943 1.00 53.12 117 ILE A N 1
ATOM 962 C CA . ILE A 1 117 ? 0.451 -5.379 -22.128 1.00 53.12 117 ILE A CA 1
ATOM 963 C C . ILE A 1 117 ? 1.383 -4.269 -22.595 1.00 53.12 117 ILE A C 1
ATOM 965 O O . ILE A 1 117 ? 0.971 -3.204 -23.066 1.00 53.12 117 ILE A O 1
ATOM 969 N N . VAL A 1 118 ? 2.644 -4.506 -22.278 1.00 59.50 118 VAL A N 1
ATOM 970 C CA . VAL A 1 118 ? 3.773 -3.711 -22.704 1.00 59.50 118 VAL A CA 1
ATOM 971 C C . VAL A 1 118 ? 4.001 -3.968 -24.184 1.00 59.50 118 VAL A C 1
ATOM 973 O O . VAL A 1 118 ? 3.627 -5.017 -24.713 1.00 59.50 118 VAL A O 1
ATOM 976 N N . ASP A 1 119 ? 4.563 -2.985 -24.871 1.00 60.69 119 ASP A N 1
ATOM 977 C CA . ASP A 1 119 ? 5.007 -3.199 -26.240 1.00 60.69 119 ASP A CA 1
ATOM 978 C C . ASP A 1 119 ? 6.124 -4.263 -26.300 1.00 60.69 119 ASP A C 1
ATOM 980 O O . ASP A 1 119 ? 6.630 -4.735 -25.278 1.00 60.69 119 ASP A O 1
ATOM 984 N N . ALA A 1 120 ? 6.538 -4.641 -27.511 1.00 58.56 120 ALA A N 1
ATOM 985 C CA . ALA A 1 120 ? 7.626 -5.604 -27.717 1.00 58.56 120 ALA A CA 1
ATOM 986 C C . ALA A 1 120 ? 8.961 -5.180 -27.063 1.00 58.56 120 ALA A C 1
ATOM 988 O O . ALA A 1 120 ? 9.868 -5.997 -26.929 1.00 58.56 120 ALA A O 1
ATOM 989 N N . ASN A 1 121 ? 9.074 -3.916 -26.642 1.00 59.25 121 ASN A N 1
ATOM 990 C CA . ASN A 1 121 ? 10.241 -3.352 -25.982 1.00 59.25 121 ASN A CA 1
ATOM 991 C C . ASN A 1 121 ? 10.084 -3.294 -24.452 1.00 59.25 121 ASN A C 1
ATOM 993 O O . ASN A 1 121 ? 10.949 -2.729 -23.784 1.00 59.25 121 ASN A O 1
ATOM 997 N N . GLY A 1 122 ? 9.007 -3.848 -23.886 1.00 53.62 122 GLY A N 1
ATOM 998 C CA . GLY A 1 122 ? 8.762 -3.868 -22.443 1.00 53.62 122 GLY A CA 1
ATOM 999 C C . GLY A 1 122 ? 8.281 -2.533 -21.863 1.00 53.62 122 GLY A C 1
ATOM 1000 O O . GLY A 1 122 ? 8.240 -2.378 -20.643 1.00 53.62 122 GLY A O 1
ATOM 1001 N N . SER A 1 123 ? 7.910 -1.572 -22.711 1.00 62.47 123 SER A N 1
ATOM 1002 C CA . SER A 1 123 ? 7.454 -0.243 -22.305 1.00 62.47 123 SER A CA 1
ATOM 1003 C C . SER A 1 123 ? 5.924 -0.163 -22.219 1.00 62.47 123 SER A C 1
ATOM 1005 O O . SER A 1 123 ? 5.213 -0.800 -23.004 1.00 62.47 123 SER A O 1
ATOM 1007 N N . PRO A 1 124 ? 5.369 0.624 -21.278 1.00 60.34 124 PRO A N 1
ATOM 1008 C CA . PRO A 1 124 ? 3.936 0.876 -21.240 1.00 60.34 124 PRO A CA 1
ATOM 1009 C C . PRO A 1 124 ? 3.505 1.670 -22.481 1.00 60.34 124 PRO A C 1
ATOM 1011 O O . PRO A 1 124 ? 4.068 2.720 -22.788 1.00 60.34 124 PRO A O 1
ATOM 1014 N N . THR A 1 125 ? 2.495 1.167 -23.190 1.00 60.38 125 THR A N 1
ATOM 1015 C CA . THR A 1 125 ? 1.949 1.819 -24.389 1.00 60.38 125 THR A CA 1
ATOM 1016 C C . THR A 1 125 ? 1.208 3.107 -24.014 1.00 60.38 125 THR A C 1
ATOM 1018 O O . THR A 1 125 ? 0.433 3.133 -23.059 1.00 60.38 125 THR A O 1
ATOM 1021 N N . VAL A 1 126 ? 1.473 4.196 -24.743 1.00 63.25 126 VAL A N 1
ATOM 1022 C CA . VAL A 1 126 ? 0.951 5.547 -24.438 1.00 63.25 126 VAL A CA 1
ATOM 1023 C C . VAL A 1 126 ? -0.386 5.817 -25.148 1.00 63.25 126 VAL A C 1
ATOM 1025 O O . VAL A 1 126 ? -1.119 6.729 -24.771 1.00 63.25 126 VAL A O 1
ATOM 1028 N N . ASN A 1 127 ? -0.721 5.018 -26.164 1.00 71.00 127 ASN A N 1
ATOM 1029 C CA . ASN A 1 127 ? -1.877 5.200 -27.039 1.00 71.00 127 ASN A CA 1
ATOM 1030 C C . ASN A 1 127 ? -2.717 3.915 -27.139 1.00 71.00 127 ASN A C 1
ATOM 1032 O O . ASN A 1 127 ? -2.166 2.842 -27.387 1.00 71.00 127 ASN A O 1
ATOM 1036 N N . ASP A 1 128 ? -4.046 4.042 -27.062 1.00 70.50 128 ASP A N 1
ATOM 1037 C CA . ASP A 1 128 ? -5.026 2.948 -27.157 1.00 70.50 128 ASP A CA 1
ATOM 1038 C C . ASP A 1 128 ? -4.797 2.035 -28.376 1.00 70.50 128 ASP A C 1
ATOM 1040 O O . ASP A 1 128 ? -4.965 0.814 -28.299 1.00 70.50 128 ASP A O 1
ATOM 1044 N N . GLN A 1 129 ? -4.371 2.604 -29.510 1.00 74.62 129 GLN A N 1
ATOM 1045 C CA . GLN A 1 129 ? -4.080 1.834 -30.724 1.00 74.62 129 GLN A CA 1
ATOM 1046 C C . GLN A 1 129 ? -2.835 0.942 -30.579 1.00 74.62 129 GLN A C 1
ATOM 1048 O O . GLN A 1 129 ? -2.798 -0.174 -31.102 1.00 74.62 129 GLN A O 1
ATOM 1053 N N . GLU A 1 130 ? -1.806 1.428 -29.889 1.00 70.88 130 GLU A N 1
ATOM 1054 C CA . GLU A 1 130 ? -0.575 0.678 -29.623 1.00 70.88 130 GLU A CA 1
ATOM 1055 C C . GLU A 1 130 ? -0.825 -0.388 -28.562 1.00 70.88 130 GLU A C 1
ATOM 1057 O O . GLU A 1 130 ? -0.387 -1.528 -28.724 1.00 70.88 130 GLU A O 1
ATOM 1062 N N . THR A 1 131 ? -1.628 -0.063 -27.546 1.00 69.75 131 THR A N 1
ATOM 1063 C CA . THR A 1 131 ? -2.089 -1.016 -26.535 1.00 69.75 131 THR A CA 1
ATOM 1064 C C . THR A 1 131 ? -2.854 -2.174 -27.172 1.00 69.75 131 THR A C 1
ATOM 1066 O O . THR A 1 131 ? -2.573 -3.330 -26.866 1.00 69.75 131 THR A O 1
ATOM 1069 N N . ALA A 1 132 ? -3.766 -1.904 -28.113 1.00 74.88 132 ALA A N 1
ATOM 1070 C CA . ALA A 1 132 ? -4.512 -2.947 -28.819 1.00 74.88 132 ALA A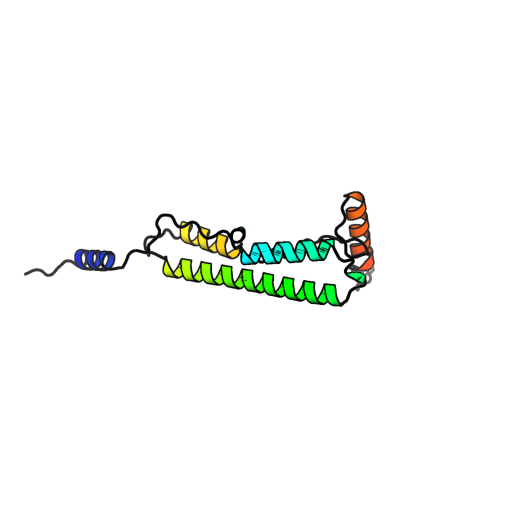 CA 1
ATOM 1071 C C . ALA A 1 132 ? -3.606 -3.871 -29.656 1.00 74.88 132 ALA A C 1
ATOM 1073 O O . ALA A 1 132 ? -3.828 -5.082 -29.704 1.00 74.88 132 ALA A O 1
ATOM 1074 N N . LYS A 1 133 ? -2.563 -3.323 -30.296 1.00 74.25 133 LYS A N 1
ATOM 1075 C CA . LYS A 1 133 ? -1.586 -4.116 -31.063 1.00 74.25 133 LYS A CA 1
ATOM 1076 C C . LYS A 1 133 ? -0.717 -4.985 -30.164 1.00 74.25 133 LYS A C 1
ATOM 1078 O O . LYS A 1 133 ? -0.547 -6.167 -30.453 1.00 74.25 133 LYS A O 1
ATOM 1083 N N . ALA A 1 134 ? -0.202 -4.414 -29.080 1.00 71.12 134 ALA A N 1
ATOM 1084 C CA . ALA A 1 134 ? 0.584 -5.148 -28.103 1.00 71.12 134 ALA A CA 1
ATOM 1085 C C . ALA A 1 134 ? -0.258 -6.276 -27.473 1.00 71.12 134 ALA A C 1
ATOM 1087 O O . ALA A 1 134 ? 0.215 -7.404 -27.347 1.00 71.12 134 ALA A O 1
ATOM 1088 N N . LEU A 1 135 ? -1.545 -6.015 -27.193 1.00 73.38 135 LEU A N 1
ATOM 1089 C CA . LEU A 1 135 ? -2.515 -7.013 -26.722 1.00 73.38 135 LEU A CA 1
ATOM 1090 C C . LEU A 1 135 ? -2.671 -8.158 -27.723 1.00 73.38 135 LEU A C 1
ATOM 1092 O O . LEU A 1 135 ? -2.559 -9.321 -27.344 1.00 73.38 135 LEU A O 1
ATOM 1096 N N . GLY A 1 136 ? -2.870 -7.841 -29.004 1.00 73.25 136 GLY A N 1
ATOM 1097 C CA . GLY A 1 136 ? -2.955 -8.849 -30.062 1.00 73.25 136 GLY A CA 1
ATOM 1098 C C . GLY A 1 136 ? -1.701 -9.721 -30.159 1.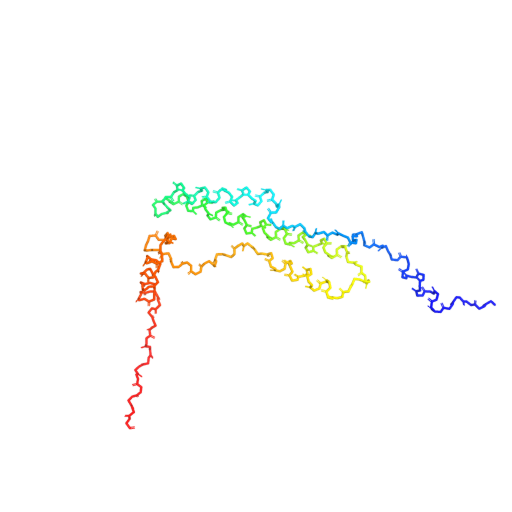00 73.25 136 GLY A C 1
ATOM 1099 O O . GLY A 1 136 ? -1.813 -10.936 -30.292 1.00 73.25 136 GLY A O 1
ATOM 1100 N N . HIS A 1 137 ? -0.518 -9.118 -30.033 1.00 72.44 137 HIS A N 1
ATOM 1101 C CA . HIS A 1 137 ? 0.757 -9.833 -30.069 1.00 72.44 137 HIS A CA 1
ATOM 1102 C C . HIS A 1 137 ? 0.932 -10.779 -28.873 1.00 72.44 137 HIS A C 1
ATOM 1104 O O . HIS A 1 137 ? 1.253 -11.952 -29.051 1.00 72.44 137 HIS A O 1
ATOM 1110 N N . TYR A 1 138 ? 0.648 -10.301 -27.659 1.00 67.44 138 TYR A N 1
ATOM 1111 C CA . TYR A 1 138 ? 0.754 -11.079 -26.423 1.00 67.44 138 TYR A CA 1
ATOM 1112 C C . TYR A 1 138 ? -0.071 -12.377 -26.474 1.00 67.44 138 TYR A C 1
ATOM 1114 O O . TYR A 1 138 ? 0.435 -13.463 -26.191 1.00 67.44 138 TYR A O 1
ATOM 1122 N N . TYR A 1 139 ? -1.332 -12.298 -26.910 1.00 67.00 139 TYR A N 1
ATOM 1123 C CA . TYR A 1 139 ? -2.193 -13.482 -27.018 1.00 67.00 139 TYR A CA 1
ATOM 1124 C C . TYR A 1 139 ? -1.877 -14.363 -28.245 1.00 67.00 139 TYR A C 1
ATOM 1126 O O . TYR A 1 139 ? -2.190 -15.554 -28.235 1.00 67.00 139 TYR A O 1
ATOM 1134 N N . ALA A 1 140 ? -1.246 -13.815 -29.290 1.00 68.94 140 ALA A N 1
ATOM 1135 C CA . ALA A 1 140 ? -0.820 -14.581 -30.465 1.00 68.94 140 ALA A CA 1
ATOM 1136 C C . ALA A 1 140 ? 0.471 -15.387 -30.227 1.00 68.94 140 ALA A C 1
ATOM 1138 O O . ALA A 1 140 ? 0.625 -16.482 -30.780 1.00 68.94 140 ALA A O 1
ATOM 1139 N N . GLU A 1 141 ? 1.395 -14.865 -29.416 1.00 64.75 141 GLU A N 1
ATOM 1140 C CA . GLU A 1 141 ? 2.711 -15.471 -29.195 1.00 64.75 141 GLU A CA 1
ATOM 1141 C C . GLU A 1 141 ? 2.861 -16.151 -27.832 1.00 64.75 141 GLU A C 1
ATOM 1143 O O . GLU A 1 141 ? 3.274 -17.313 -27.786 1.00 64.75 141 GLU A O 1
ATOM 1148 N N . GLU A 1 142 ? 2.501 -15.475 -26.736 1.00 57.44 142 GLU A N 1
ATOM 1149 C CA . GLU A 1 142 ? 2.737 -15.966 -25.371 1.00 57.44 142 GLU A CA 1
ATOM 1150 C C . GLU A 1 142 ? 1.593 -16.835 -24.848 1.00 57.44 142 GLU A C 1
ATOM 1152 O O . GLU A 1 142 ? 1.833 -17.858 -24.208 1.00 57.44 142 GLU A O 1
ATOM 1157 N N . SER A 1 143 ? 0.339 -16.497 -25.173 1.00 52.56 143 SER A N 1
ATOM 1158 C CA . SER A 1 143 ? -0.820 -17.333 -24.835 1.00 52.56 143 SER A CA 1
ATOM 1159 C C . SER A 1 143 ? -1.187 -18.304 -25.960 1.00 52.56 143 SER A C 1
ATOM 1161 O O . SER A 1 143 ? -2.371 -18.552 -26.215 1.00 52.56 143 SER A O 1
ATOM 1163 N N . LYS A 1 144 ? -0.198 -18.888 -26.649 1.00 58.25 144 LYS A N 1
ATOM 1164 C CA . LYS A 1 144 ? -0.468 -20.049 -27.503 1.00 58.25 144 LYS A CA 1
ATOM 1165 C C . LYS A 1 144 ? -1.076 -21.142 -26.629 1.00 58.25 144 LYS A C 1
ATOM 1167 O O . LYS A 1 144 ? -0.375 -21.913 -25.980 1.00 58.25 144 LYS A O 1
ATOM 1172 N N . LEU A 1 145 ? -2.405 -21.190 -26.604 1.00 52.41 145 LEU A N 1
ATOM 1173 C CA . LEU A 1 145 ? -3.171 -22.324 -26.136 1.00 52.41 145 LEU A CA 1
ATOM 1174 C C . LEU A 1 145 ? -2.692 -23.486 -26.991 1.00 52.41 145 LEU A C 1
ATOM 1176 O O . LEU A 1 145 ? -3.036 -23.593 -28.167 1.00 52.41 145 LEU A O 1
ATOM 1180 N N . VAL A 1 146 ? -1.825 -24.316 -26.416 1.00 52.66 146 VAL A N 1
ATOM 1181 C CA . VAL A 1 146 ? -1.441 -25.571 -27.041 1.00 52.66 146 VAL A CA 1
ATOM 1182 C C . VAL A 1 146 ? -2.722 -26.395 -27.075 1.00 52.66 146 VAL A C 1
ATOM 1184 O O . VAL A 1 146 ? -3.152 -26.936 -26.054 1.00 52.66 146 VAL A O 1
ATOM 1187 N N . PHE A 1 147 ? -3.396 -26.410 -28.225 1.00 50.53 147 PHE A N 1
ATOM 1188 C CA . PHE A 1 147 ? -4.567 -27.243 -28.466 1.00 50.53 147 PHE A CA 1
ATOM 1189 C C . PHE A 1 147 ? -4.115 -28.709 -28.439 1.00 50.53 147 PHE A C 1
ATOM 1191 O O . PHE A 1 147 ? -3.852 -29.325 -29.461 1.00 50.53 147 PHE A O 1
ATOM 1198 N N . ASN A 1 148 ? -4.004 -29.279 -27.238 1.00 53.56 148 ASN A N 1
ATOM 1199 C CA . ASN A 1 148 ? -3.643 -30.682 -27.009 1.00 53.56 148 ASN A CA 1
ATOM 1200 C C . ASN A 1 148 ? -4.857 -31.618 -27.088 1.00 53.56 148 ASN A C 1
ATOM 1202 O O . ASN A 1 148 ? -4.905 -32.656 -26.427 1.00 53.56 148 ASN A O 1
ATOM 1206 N N . ARG A 1 149 ? -5.872 -31.256 -27.871 1.00 55.28 149 ARG A N 1
ATOM 1207 C CA . ARG A 1 149 ? -6.970 -32.152 -28.210 1.00 55.28 149 ARG A CA 1
ATOM 1208 C C . ARG A 1 149 ? -7.277 -31.966 -29.678 1.00 55.28 149 ARG A C 1
ATOM 1210 O O . ARG A 1 149 ? -7.828 -30.943 -30.065 1.00 55.28 149 ARG A O 1
ATOM 1217 N N . GLU A 1 150 ? -6.921 -32.973 -30.466 1.00 58.84 150 GLU A N 1
ATOM 1218 C CA . GLU A 1 150 ? -7.653 -33.256 -31.692 1.00 58.84 150 GLU A CA 1
ATOM 1219 C C . GLU A 1 150 ? -9.142 -33.244 -31.333 1.00 58.84 150 GLU A C 1
ATOM 1221 O O . GLU A 1 150 ? -9.568 -33.941 -30.401 1.00 58.84 150 GLU A O 1
ATOM 1226 N N . ASP A 1 151 ? -9.920 -32.408 -32.017 1.00 61.94 151 ASP A N 1
ATOM 1227 C CA . ASP A 1 151 ? -11.370 -32.466 -31.925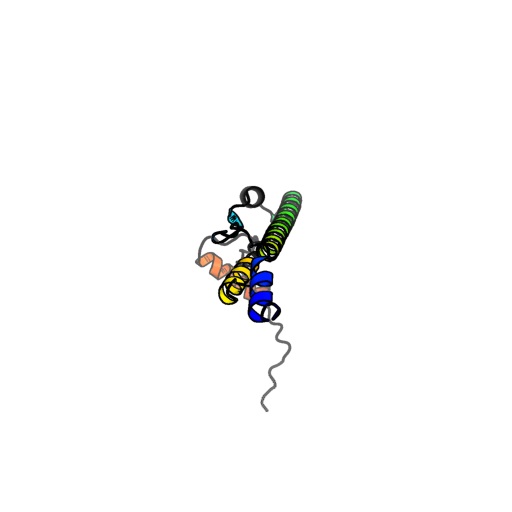 1.00 61.94 151 ASP A CA 1
ATOM 1228 C C . ASP A 1 151 ? -11.791 -33.919 -32.153 1.00 61.94 151 ASP A C 1
ATOM 1230 O O . ASP A 1 151 ? -11.443 -34.532 -33.168 1.00 61.94 151 ASP A O 1
ATOM 1234 N N . LYS A 1 152 ? -12.507 -34.510 -31.187 1.00 61.47 152 LYS A N 1
ATOM 1235 C CA . LYS A 1 152 ? -13.076 -35.845 -31.380 1.00 61.47 152 LYS A CA 1
ATOM 1236 C C . LYS A 1 152 ? -13.934 -35.784 -32.637 1.00 61.47 152 LYS A C 1
ATOM 1238 O O . LYS A 1 152 ? -14.950 -35.091 -32.643 1.00 61.47 152 LYS A O 1
ATOM 1243 N N . LYS A 1 153 ? -13.543 -36.528 -33.676 1.00 57.41 153 LYS A N 1
ATOM 1244 C CA . LYS A 1 153 ? -14.408 -36.772 -34.831 1.00 57.41 153 LYS A CA 1
ATOM 1245 C C . LYS A 1 153 ? -15.729 -37.321 -34.303 1.00 57.41 153 LYS A C 1
ATOM 1247 O O . LYS A 1 153 ? -15.759 -38.394 -33.704 1.00 57.41 153 LYS A O 1
ATOM 1252 N N . ILE A 1 154 ? -16.793 -36.550 -34.488 1.00 55.78 154 ILE A N 1
ATOM 1253 C CA . ILE A 1 154 ? -18.158 -37.023 -34.303 1.00 55.78 154 ILE A CA 1
ATOM 1254 C C . ILE A 1 154 ? -18.418 -37.936 -35.502 1.00 55.78 154 ILE A C 1
ATOM 1256 O O . ILE A 1 154 ? -18.574 -37.456 -36.624 1.00 55.78 154 ILE A O 1
ATOM 1260 N N . GLY A 1 155 ? -18.337 -39.240 -35.258 1.00 50.34 155 GLY A N 1
ATOM 1261 C CA . GLY A 1 155 ? -18.788 -40.306 -36.146 1.00 50.34 155 GLY A CA 1
ATOM 1262 C C . GLY A 1 155 ? -19.902 -41.072 -35.462 1.00 50.34 155 GLY A C 1
ATOM 1263 O O . GLY A 1 155 ? -19.793 -41.247 -34.226 1.00 50.34 155 GLY A O 1
#

Secondary structure (DSSP, 8-state):
-PPPPHHHHHHHHHHHSPPPS-SSPPPPPGGG-HHHHHHHHHHHHHHHH--TTT-HHHHHHHHHHHHHHHHHHHHHHHHHHHHHHHT--TTS-HHHHHHHHHHHHT--S--S-----B-TTSPBPSSHHHHHHHHHHHHHHTT------------